Protein AF-A0A1J5PIM6-F1 (afdb_monomer)

Mean predicted aligned error: 7.52 Å

Nearest PDB structures (foldseek):
  4b21-assembly1_A  TM=8.898E-01  e=4.557E-02  Schizosaccharomyces pombe
  2jhj-assembly1_A  TM=8.601E-01  e=1.030E-01  Archaeoglobus fulgidus
  6rlw-assembly4_DDD  TM=7.200E-01  e=9.998E-01  Homo sapiens

Structure (mmCIF, N/CA/C/O backbone):
data_AF-A0A1J5PIM6-F1
#
_entry.id   AF-A0A1J5PIM6-F1
#
loop_
_atom_site.group_PDB
_atom_site.id
_atom_site.type_symbol
_atom_site.label_atom_id
_atom_site.label_alt_id
_atom_site.label_comp_id
_atom_site.label_asym_id
_atom_site.label_entity_id
_atom_site.label_seq_id
_atom_site.pdbx_PDB_ins_code
_atom_site.Cartn_x
_atom_site.Cartn_y
_atom_site.Cartn_z
_atom_site.occupancy
_atom_site.B_iso_or_equiv
_atom_site.auth_seq_id
_atom_site.auth_comp_id
_atom_site.auth_asym_id
_atom_site.auth_atom_id
_atom_site.pdbx_PDB_model_num
ATOM 1 N N . MET A 1 1 ? -12.867 2.480 11.739 1.00 79.06 1 MET A N 1
ATOM 2 C CA . MET A 1 1 ? -11.921 1.384 12.045 1.00 79.06 1 MET A CA 1
ATOM 3 C C . MET A 1 1 ? -10.465 1.811 11.875 1.00 79.06 1 MET A C 1
ATOM 5 O O . MET A 1 1 ? -9.773 1.913 12.876 1.00 79.06 1 MET A O 1
ATOM 9 N N . ARG A 1 2 ? -10.001 2.169 10.666 1.00 83.25 2 ARG A N 1
ATOM 10 C CA . ARG A 1 2 ? -8.632 2.685 10.441 1.00 83.25 2 ARG A CA 1
ATOM 11 C C . ARG A 1 2 ? -8.235 3.83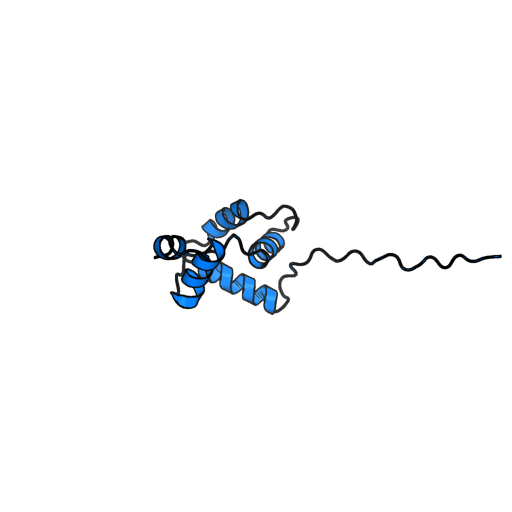2 11.382 1.00 83.25 2 ARG A C 1
ATOM 13 O O . ARG A 1 2 ? -7.180 3.784 11.999 1.00 83.25 2 ARG A O 1
ATOM 20 N N . SER A 1 3 ? -9.097 4.838 11.535 1.00 85.62 3 SER A N 1
ATOM 21 C CA . SER A 1 3 ? -8.850 5.983 12.427 1.00 85.62 3 SER A CA 1
ATOM 22 C C . SER A 1 3 ? -8.678 5.570 13.892 1.00 85.62 3 SER A C 1
ATOM 24 O O . SER A 1 3 ? -7.915 6.194 14.617 1.00 85.62 3 SER A O 1
ATOM 26 N N . SER A 1 4 ? -9.348 4.494 14.314 1.00 88.75 4 SER A N 1
ATOM 27 C CA . SER A 1 4 ? -9.234 3.939 15.665 1.00 88.75 4 SER A CA 1
ATOM 28 C C . SER A 1 4 ? -7.880 3.259 15.879 1.00 88.75 4 SER A C 1
ATOM 30 O O . SER A 1 4 ? -7.301 3.399 16.947 1.00 88.75 4 SER A O 1
ATOM 32 N N . LEU A 1 5 ? -7.344 2.581 14.855 1.00 90.19 5 LEU A N 1
ATOM 33 C CA . LEU A 1 5 ? -5.994 2.006 14.900 1.00 90.19 5 LEU A CA 1
ATOM 34 C C . LEU A 1 5 ? -4.922 3.096 14.991 1.00 90.19 5 LEU A C 1
ATOM 36 O O . LEU A 1 5 ? -3.989 2.965 15.769 1.00 90.19 5 LEU A O 1
ATOM 40 N N . LEU A 1 6 ? -5.081 4.193 14.246 1.00 92.50 6 LEU A N 1
ATOM 41 C CA . LEU A 1 6 ? -4.138 5.320 14.268 1.00 92.50 6 LEU A CA 1
ATOM 42 C C . LEU A 1 6 ? -4.108 6.082 15.596 1.00 92.50 6 LEU A C 1
ATOM 44 O O . LEU A 1 6 ? -3.151 6.804 15.856 1.00 92.50 6 LEU A O 1
ATOM 48 N N . ALA A 1 7 ? -5.138 5.938 16.430 1.00 93.31 7 ALA A N 1
ATOM 49 C CA . ALA A 1 7 ? -5.153 6.518 17.767 1.00 93.31 7 ALA A CA 1
ATOM 50 C C . ALA A 1 7 ? -4.271 5.739 18.764 1.00 93.31 7 ALA A C 1
ATOM 52 O O . ALA A 1 7 ? -4.018 6.230 19.863 1.00 93.31 7 ALA A O 1
ATOM 53 N N . LEU A 1 8 ? -3.808 4.535 18.407 1.00 92.75 8 LEU A N 1
ATOM 54 C CA . LEU A 1 8 ? -2.984 3.700 19.276 1.00 92.75 8 LEU A CA 1
ATOM 55 C C . LEU A 1 8 ? -1.494 4.071 19.146 1.00 92.75 8 LEU A C 1
ATOM 57 O O . LEU A 1 8 ? -0.956 4.069 18.033 1.00 92.75 8 LEU A O 1
ATOM 61 N N . PRO A 1 9 ? -0.786 4.337 20.264 1.00 92.94 9 PRO A N 1
ATOM 62 C CA . PRO A 1 9 ? 0.650 4.589 20.241 1.00 92.94 9 PRO A CA 1
ATOM 63 C C . PRO A 1 9 ? 1.416 3.443 19.570 1.00 92.94 9 PRO A C 1
ATOM 65 O O . PRO A 1 9 ? 1.204 2.273 19.877 1.00 92.94 9 PRO A O 1
ATOM 68 N N . GLY A 1 10 ? 2.315 3.786 18.647 1.00 93.25 10 GLY A N 1
ATOM 69 C CA . GLY A 1 10 ? 3.116 2.811 17.899 1.00 93.25 10 GLY A CA 1
ATOM 70 C C . GLY A 1 10 ? 2.456 2.257 16.630 1.00 93.25 10 GLY A C 1
ATOM 71 O O . GLY A 1 10 ? 3.137 1.584 15.857 1.00 93.25 10 GLY A O 1
ATOM 72 N N . ILE A 1 11 ? 1.184 2.570 16.349 1.00 94.75 11 ILE A N 1
ATOM 73 C CA . ILE A 1 11 ? 0.535 2.194 15.084 1.00 94.75 11 ILE A CA 1
ATOM 74 C C . ILE A 1 11 ? 0.599 3.357 1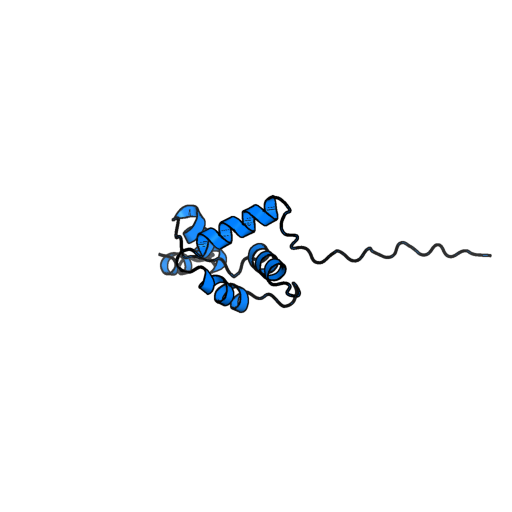4.090 1.00 94.75 11 ILE A C 1
ATOM 76 O O . ILE A 1 11 ? -0.143 4.333 14.176 1.00 94.75 11 ILE A O 1
ATOM 80 N N . GLY A 1 12 ? 1.490 3.232 13.106 1.00 94.31 12 GLY A N 1
ATOM 81 C CA . GLY A 1 12 ? 1.608 4.189 12.007 1.00 94.31 12 GLY A CA 1
ATOM 82 C C . GLY A 1 12 ? 0.609 3.951 10.860 1.00 94.31 12 GLY A C 1
ATOM 83 O O . GLY A 1 12 ? -0.036 2.900 10.804 1.00 94.31 12 GLY A O 1
ATOM 84 N N . PRO A 1 13 ? 0.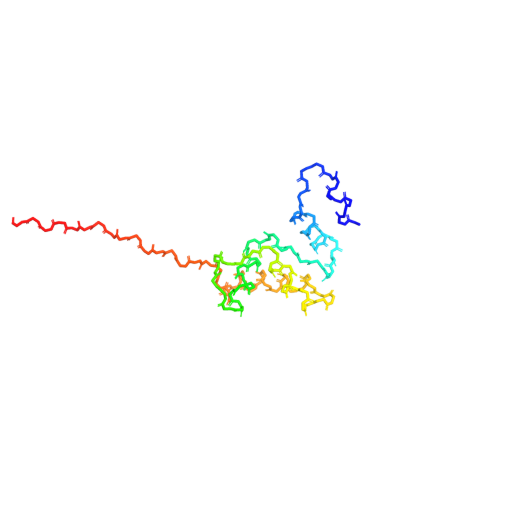533 4.885 9.886 1.00 93.75 13 PRO A N 1
ATOM 85 C CA . PRO A 1 13 ? -0.334 4.784 8.706 1.00 93.75 13 PRO A CA 1
ATOM 86 C C . PRO A 1 13 ? -0.223 3.458 7.956 1.00 93.75 13 PRO A C 1
ATOM 88 O O . PRO A 1 13 ? -1.238 2.813 7.712 1.00 93.75 13 PRO A O 1
ATOM 91 N N . TRP A 1 14 ? 1.004 3.019 7.661 1.00 95.31 14 TRP A N 1
ATOM 92 C CA . TRP A 1 14 ? 1.237 1.761 6.949 1.00 95.31 14 TRP A CA 1
ATOM 93 C C . TRP A 1 14 ? 0.712 0.553 7.734 1.00 95.31 14 TRP A C 1
ATOM 95 O O . TRP A 1 14 ? 0.032 -0.292 7.162 1.00 95.31 14 TRP A O 1
ATOM 105 N N . THR A 1 15 ? 0.955 0.496 9.047 1.00 96.00 15 THR A N 1
ATOM 106 C CA . THR A 1 15 ? 0.485 -0.606 9.899 1.00 96.00 15 THR A CA 1
ATOM 107 C C . THR A 1 15 ? -1.039 -0.639 9.974 1.00 96.00 15 THR A C 1
ATOM 109 O O . THR A 1 15 ? -1.633 -1.711 9.883 1.00 96.00 15 THR A O 1
ATOM 112 N N . ALA A 1 16 ? -1.686 0.522 10.095 1.00 96.19 16 ALA A N 1
ATOM 113 C CA . ALA A 1 16 ? -3.143 0.609 10.095 1.00 96.19 16 ALA A CA 1
ATOM 114 C C . ALA A 1 16 ? -3.745 0.124 8.763 1.00 96.19 16 ALA A C 1
ATOM 116 O O . ALA A 1 16 ? -4.711 -0.638 8.778 1.00 96.19 16 ALA A O 1
ATOM 117 N N . ASP A 1 17 ? -3.154 0.519 7.629 1.00 95.75 17 ASP A N 1
ATOM 118 C CA . ASP A 1 17 ? -3.578 0.071 6.296 1.00 95.75 17 ASP A CA 1
ATOM 119 C C . ASP A 1 17 ? -3.354 -1.435 6.107 1.00 95.75 17 ASP A C 1
ATOM 121 O O . ASP A 1 17 ? -4.224 -2.143 5.602 1.00 95.75 17 ASP A O 1
ATOM 125 N N . TYR A 1 18 ? -2.216 -1.948 6.573 1.00 95.62 18 TYR A N 1
ATOM 126 C CA . TYR A 1 18 ? -1.903 -3.372 6.525 1.00 95.62 18 TYR A CA 1
ATOM 127 C C . TYR A 1 18 ? -2.891 -4.210 7.348 1.00 95.62 18 TYR A C 1
ATOM 129 O O . TYR A 1 18 ? -3.385 -5.226 6.859 1.00 95.62 18 TYR A O 1
ATOM 137 N N . ILE A 1 19 ? -3.225 -3.780 8.571 1.00 96.12 19 ILE A N 1
ATOM 138 C CA . ILE A 1 19 ? -4.220 -4.458 9.419 1.00 96.12 19 ILE A CA 1
ATOM 139 C C . ILE A 1 19 ? -5.601 -4.419 8.761 1.00 96.12 19 ILE A C 1
ATOM 141 O O . ILE A 1 19 ? -6.267 -5.453 8.694 1.00 96.12 19 ILE A O 1
ATOM 145 N N . ALA A 1 20 ? -6.028 -3.259 8.253 1.00 94.81 20 ALA A N 1
ATOM 146 C CA . ALA A 1 20 ? -7.316 -3.132 7.578 1.00 94.81 20 ALA A CA 1
ATOM 147 C C . ALA A 1 20 ? -7.427 -4.096 6.387 1.00 94.81 20 ALA A C 1
ATOM 149 O O . ALA A 1 20 ? -8.424 -4.800 6.256 1.00 94.81 20 ALA A O 1
ATOM 150 N N . LEU A 1 21 ? -6.365 -4.211 5.590 1.00 95.25 21 LEU A N 1
ATOM 151 C CA . LEU A 1 21 ? -6.329 -5.114 4.447 1.00 95.25 21 LEU A CA 1
ATOM 152 C C . LEU A 1 21 ? -6.270 -6.597 4.853 1.00 95.25 21 LEU A C 1
ATOM 154 O O . LEU A 1 21 ? -7.068 -7.402 4.384 1.00 95.25 21 LEU A O 1
ATOM 158 N N . ARG A 1 22 ? -5.310 -6.988 5.702 1.00 94.12 22 ARG A N 1
ATOM 159 C CA . ARG A 1 22 ? -4.982 -8.407 5.944 1.00 94.12 22 ARG A CA 1
ATOM 160 C C . ARG A 1 22 ? -5.769 -9.051 7.072 1.00 94.12 22 ARG A C 1
ATOM 162 O O . ARG A 1 22 ? -6.052 -10.240 6.987 1.00 94.12 22 ARG A O 1
ATOM 169 N N . ALA A 1 23 ? -6.073 -8.302 8.128 1.00 94.12 23 ALA A N 1
ATOM 170 C CA . ALA A 1 23 ? -6.790 -8.835 9.284 1.00 94.12 23 ALA A CA 1
ATOM 171 C C . ALA A 1 23 ? -8.298 -8.594 9.179 1.00 94.12 23 ALA A C 1
ATOM 173 O O . ALA A 1 23 ? -9.079 -9.434 9.612 1.00 94.12 23 ALA A O 1
ATOM 174 N N . LEU A 1 24 ? -8.702 -7.453 8.612 1.00 93.06 24 LEU A N 1
ATOM 175 C CA . LEU A 1 24 ? -10.112 -7.057 8.535 1.00 93.06 24 LEU A CA 1
ATOM 176 C C . LEU A 1 24 ? -10.732 -7.267 7.149 1.00 93.06 24 LEU A C 1
ATOM 178 O O . LEU A 1 24 ? -11.947 -7.159 7.019 1.00 93.06 24 LEU A O 1
ATOM 182 N N . GLY A 1 25 ? -9.922 -7.587 6.135 1.00 93.44 25 GLY A N 1
ATOM 183 C CA . GLY A 1 25 ? -10.402 -7.882 4.787 1.00 93.44 25 GLY A CA 1
ATOM 184 C C . GLY A 1 25 ? -10.995 -6.678 4.057 1.00 93.44 25 GLY A C 1
ATOM 185 O O . GLY A 1 25 ? -11.864 -6.869 3.213 1.00 93.44 25 GLY A O 1
ATOM 186 N N . ASP A 1 26 ? -10.568 -5.452 4.382 1.00 95.44 26 ASP A N 1
ATOM 187 C CA . ASP A 1 26 ? -11.057 -4.243 3.714 1.00 95.44 26 ASP A CA 1
ATOM 188 C C . ASP A 1 26 ? -10.636 -4.248 2.227 1.00 95.44 26 ASP A C 1
ATOM 190 O O . ASP A 1 26 ? -9.436 -4.163 1.925 1.00 95.44 26 ASP A O 1
ATOM 194 N N . PRO A 1 27 ? -11.594 -4.354 1.283 1.00 96.38 27 PRO A N 1
ATOM 195 C CA . PRO A 1 27 ? -11.285 -4.489 -0.134 1.00 96.38 27 PRO A CA 1
ATOM 196 C C . PRO A 1 27 ? -10.781 -3.189 -0.762 1.00 96.38 27 PRO A C 1
ATOM 198 O O . PRO A 1 27 ? -10.175 -3.239 -1.834 1.00 96.38 27 PRO A O 1
ATOM 201 N N . ASP A 1 28 ? -10.993 -2.037 -0.118 1.00 97.44 28 ASP A N 1
ATOM 202 C CA . ASP A 1 28 ? -10.704 -0.722 -0.687 1.00 97.44 28 ASP A CA 1
ATOM 203 C C . ASP A 1 28 ? -9.537 -0.001 0.012 1.00 97.44 28 ASP A C 1
ATOM 205 O O . ASP A 1 28 ? -9.416 1.224 -0.048 1.00 97.44 28 ASP A O 1
ATOM 209 N N . VAL A 1 29 ? -8.633 -0.738 0.662 1.00 96.56 29 VAL A N 1
ATOM 210 C CA . VAL A 1 29 ? -7.430 -0.175 1.300 1.00 96.56 29 VAL A CA 1
ATOM 211 C C . VAL A 1 29 ? -6.181 -0.460 0.475 1.00 96.56 29 VAL A C 1
ATOM 213 O O . VAL A 1 29 ? -5.912 -1.591 0.089 1.00 96.56 29 VAL A O 1
ATOM 216 N N . PHE A 1 30 ? -5.369 0.575 0.248 1.00 97.25 30 PHE A N 1
ATOM 217 C CA . PHE A 1 30 ? -4.062 0.450 -0.395 1.00 97.25 30 PHE A CA 1
ATOM 218 C C . PHE A 1 30 ? -2.962 1.004 0.519 1.00 97.25 30 PHE A C 1
ATOM 220 O O . PHE A 1 30 ? -2.940 2.218 0.744 1.00 97.25 30 PHE A O 1
ATOM 227 N N . PRO A 1 31 ? -2.027 0.169 1.014 1.00 96.88 31 PRO A N 1
ATOM 228 C CA . PRO A 1 31 ? -0.906 0.613 1.844 1.00 96.88 31 PRO A CA 1
ATOM 229 C C . PRO A 1 31 ? 0.132 1.415 1.036 1.00 96.88 31 PRO A C 1
ATOM 231 O O . PRO A 1 31 ? 1.235 0.952 0.768 1.00 96.88 31 PRO A O 1
ATOM 234 N N . ALA A 1 32 ? -0.190 2.646 0.635 1.00 96.12 32 ALA A N 1
ATOM 235 C CA . ALA A 1 32 ? 0.643 3.442 -0.275 1.00 96.12 32 ALA A CA 1
ATOM 236 C C . ALA A 1 32 ? 2.045 3.779 0.271 1.00 96.12 32 ALA A C 1
ATOM 238 O O . ALA A 1 32 ? 2.945 4.114 -0.498 1.00 96.12 32 ALA A O 1
ATOM 239 N N . GLY A 1 33 ? 2.245 3.687 1.589 1.00 94.81 33 GLY A N 1
ATOM 240 C CA . GLY A 1 33 ? 3.560 3.815 2.223 1.00 94.81 33 GLY A CA 1
ATOM 241 C C . GLY A 1 33 ? 4.493 2.624 1.966 1.00 94.81 33 GLY A C 1
ATOM 242 O O . GLY A 1 33 ? 5.697 2.743 2.189 1.00 94.81 33 GLY A O 1
ATOM 243 N N . ASP A 1 34 ? 3.967 1.499 1.478 1.00 96.25 34 ASP A N 1
ATOM 244 C CA . ASP A 1 34 ? 4.725 0.278 1.227 1.00 96.25 34 ASP A CA 1
ATOM 245 C C . ASP A 1 34 ? 5.698 0.461 0.054 1.00 96.25 34 ASP A C 1
ATOM 247 O O . ASP A 1 34 ? 5.309 0.763 -1.079 1.00 96.25 34 ASP A O 1
ATOM 251 N N . LEU A 1 35 ? 6.991 0.287 0.330 1.00 95.00 35 LEU A N 1
ATOM 252 C CA . LEU A 1 35 ? 8.043 0.495 -0.662 1.00 95.00 35 LEU A CA 1
ATOM 253 C C . LEU A 1 35 ? 7.967 -0.516 -1.812 1.00 95.00 35 LEU A C 1
ATOM 255 O O . LEU A 1 35 ? 8.273 -0.156 -2.951 1.00 95.00 35 LEU A O 1
ATOM 259 N N . VAL A 1 36 ? 7.573 -1.761 -1.530 1.00 95.38 36 VAL A N 1
ATOM 260 C CA . VAL A 1 36 ? 7.455 -2.809 -2.548 1.00 95.38 36 VAL A CA 1
ATOM 261 C C . VAL A 1 36 ? 6.284 -2.494 -3.466 1.00 95.38 36 VAL A C 1
ATOM 263 O O . VAL A 1 36 ? 6.476 -2.478 -4.679 1.00 95.38 36 VAL A O 1
ATOM 266 N N . LEU A 1 37 ? 5.117 -2.144 -2.914 1.00 96.88 37 LEU A N 1
ATOM 267 C CA . LEU A 1 37 ? 3.950 -1.765 -3.719 1.00 96.88 37 LEU A CA 1
ATOM 268 C C . LEU A 1 37 ? 4.230 -0.543 -4.591 1.00 96.88 37 LEU A C 1
ATOM 270 O O . LEU A 1 37 ? 3.937 -0.565 -5.783 1.00 96.88 37 LEU A O 1
ATOM 274 N N . ARG A 1 38 ? 4.840 0.508 -4.029 1.00 96.44 38 ARG 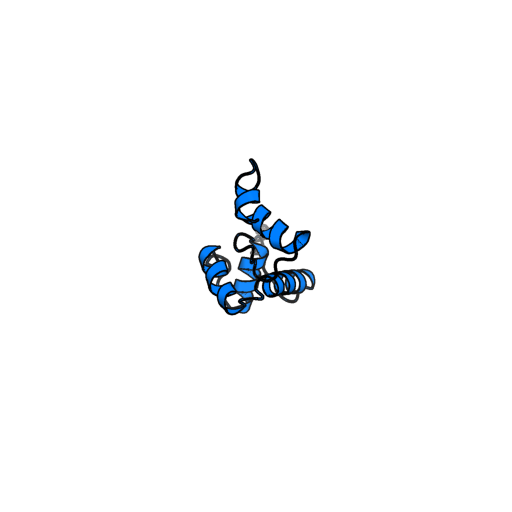A N 1
ATOM 275 C CA . ARG A 1 38 ? 5.215 1.716 -4.785 1.00 96.44 38 ARG A CA 1
ATOM 276 C C . ARG A 1 38 ? 6.121 1.397 -5.966 1.00 96.44 38 ARG A C 1
ATOM 278 O O . ARG A 1 38 ? 5.907 1.909 -7.061 1.00 96.44 38 ARG A O 1
ATOM 285 N N . ARG A 1 39 ? 7.139 0.564 -5.746 1.00 95.50 39 ARG A N 1
ATOM 286 C CA . ARG A 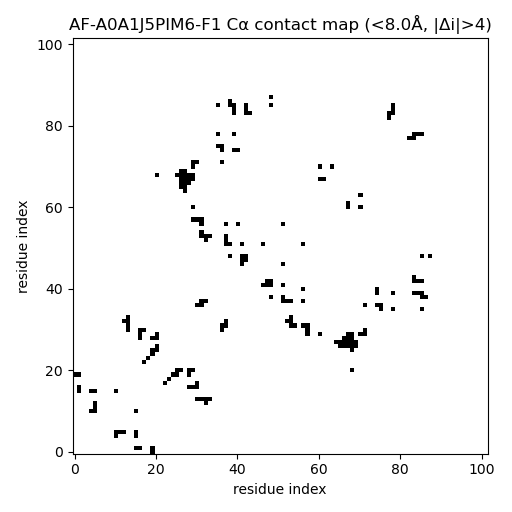1 39 ? 8.093 0.176 -6.791 1.00 95.50 39 ARG A CA 1
ATOM 287 C C . ARG A 1 39 ? 7.469 -0.751 -7.820 1.00 95.50 39 ARG A C 1
ATOM 289 O O . ARG A 1 39 ? 7.723 -0.560 -9.000 1.00 95.50 39 ARG A O 1
ATOM 296 N N . ALA A 1 40 ? 6.644 -1.703 -7.396 1.00 96.75 40 ALA A N 1
ATOM 297 C CA . ALA A 1 40 ? 5.942 -2.599 -8.305 1.00 96.75 40 ALA A CA 1
ATOM 298 C C . ALA A 1 40 ? 4.975 -1.820 -9.203 1.00 96.75 40 ALA A C 1
ATOM 300 O O . ALA A 1 40 ? 5.001 -1.969 -10.420 1.00 96.75 40 ALA A O 1
ATOM 301 N N . LEU A 1 41 ? 4.198 -0.909 -8.613 1.00 96.06 41 LEU A N 1
ATOM 302 C CA . LEU A 1 41 ? 3.313 -0.012 -9.349 1.00 96.06 41 LEU A CA 1
ATOM 303 C C . LEU A 1 41 ? 4.096 0.909 -10.294 1.00 96.06 41 LEU A C 1
ATOM 305 O O . LEU A 1 41 ? 3.687 1.130 -11.428 1.00 96.06 41 LEU A O 1
ATOM 309 N N . GLY A 1 42 ? 5.247 1.412 -9.843 1.00 96.12 42 GLY A N 1
ATOM 310 C CA . GLY A 1 42 ? 6.180 2.174 -10.668 1.00 96.12 42 GLY A CA 1
ATOM 311 C C . GLY A 1 42 ? 6.688 1.401 -11.877 1.00 96.12 42 GLY A C 1
ATOM 312 O O . GLY A 1 42 ? 6.684 1.938 -12.978 1.00 96.12 42 GLY A O 1
ATOM 313 N N . ALA A 1 43 ? 7.091 0.147 -11.676 1.00 95.12 43 ALA A N 1
ATOM 314 C CA . ALA A 1 43 ? 7.576 -0.726 -12.735 1.00 95.12 43 ALA A CA 1
ATOM 315 C C . ALA A 1 43 ? 6.489 -1.012 -13.782 1.00 95.12 43 ALA A C 1
ATOM 317 O O . ALA A 1 43 ? 6.775 -0.942 -14.974 1.00 95.12 43 ALA A O 1
ATOM 318 N N . LEU A 1 44 ? 5.242 -1.250 -13.352 1.00 93.50 44 LEU A N 1
ATOM 319 C CA . LEU A 1 44 ? 4.103 -1.428 -14.264 1.00 93.50 44 LEU A CA 1
ATOM 320 C C . LEU A 1 44 ? 3.842 -0.193 -15.133 1.00 93.50 44 LEU A C 1
ATOM 322 O O . LEU A 1 44 ? 3.531 -0.323 -16.312 1.00 93.50 44 LEU A O 1
ATOM 326 N N . ASP A 1 45 ? 3.991 0.999 -14.558 1.00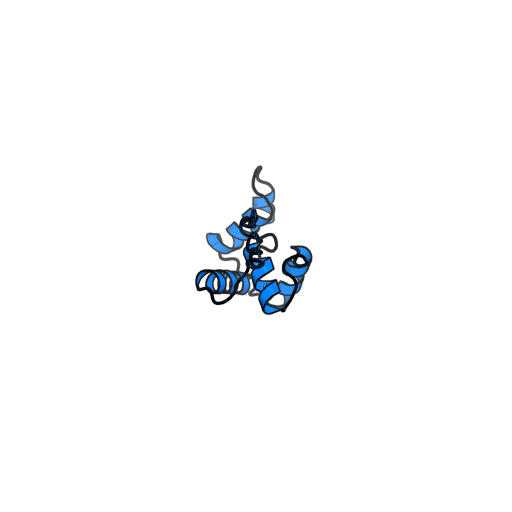 93.94 45 ASP A N 1
ATOM 327 C CA . ASP A 1 45 ? 3.789 2.269 -15.258 1.00 93.94 45 ASP A CA 1
ATOM 328 C C . ASP A 1 45 ? 5.083 2.786 -15.941 1.00 93.94 45 ASP A C 1
ATOM 330 O O . ASP A 1 45 ? 5.114 3.920 -16.422 1.00 93.94 45 ASP A O 1
ATOM 334 N N . GLY A 1 46 ? 6.170 1.999 -15.962 1.00 93.94 46 GLY A N 1
ATOM 335 C CA . GLY A 1 46 ? 7.445 2.364 -16.598 1.00 93.94 46 GLY A CA 1
ATOM 336 C C . GLY A 1 46 ? 8.170 3.564 -15.966 1.00 93.94 46 GLY A C 1
ATOM 337 O O . GLY A 1 46 ? 8.897 4.282 -16.651 1.00 93.94 46 GLY A O 1
ATOM 338 N N . ARG A 1 47 ? 7.962 3.827 -14.671 1.00 93.94 47 ARG A N 1
ATOM 339 C CA . ARG A 1 47 ? 8.532 4.980 -13.950 1.00 93.94 47 ARG A CA 1
ATOM 340 C C . ARG A 1 47 ? 9.890 4.679 -13.325 1.00 93.94 47 ARG A C 1
ATOM 342 O O . ARG A 1 47 ? 10.145 3.565 -12.874 1.00 93.94 47 ARG A O 1
ATOM 349 N N . ASP A 1 48 ? 10.725 5.714 -13.187 1.00 90.25 48 ASP A N 1
ATOM 350 C CA . ASP A 1 48 ? 11.960 5.621 -12.399 1.00 90.25 48 ASP A CA 1
ATOM 351 C C . ASP A 1 48 ? 11.614 5.287 -10.930 1.00 90.25 48 ASP A C 1
ATOM 353 O O . ASP A 1 48 ? 10.895 6.066 -10.286 1.00 90.25 48 ASP A O 1
ATOM 357 N N . PRO A 1 49 ? 12.153 4.190 -10.356 1.00 88.12 49 PRO A N 1
ATOM 358 C CA . PRO A 1 49 ? 11.954 3.810 -8.956 1.00 88.12 49 PRO A CA 1
ATOM 359 C C . PRO A 1 49 ? 12.311 4.890 -7.921 1.00 88.12 49 PRO A C 1
ATOM 361 O O . PRO A 1 49 ? 11.893 4.791 -6.767 1.00 88.12 49 PRO A O 1
ATOM 364 N N . ARG A 1 50 ? 13.097 5.907 -8.293 1.00 87.94 50 ARG A N 1
ATOM 365 C CA . ARG A 1 50 ? 13.436 7.057 -7.434 1.00 87.94 50 ARG A CA 1
ATOM 366 C C . ARG A 1 50 ? 12.337 8.114 -7.369 1.00 87.94 50 ARG A C 1
ATOM 368 O O . ARG A 1 50 ? 12.350 8.935 -6.462 1.00 87.94 50 ARG A O 1
ATOM 375 N N . THR A 1 51 ? 11.400 8.088 -8.312 1.00 90.06 51 THR A N 1
ATOM 376 C CA . THR A 1 51 ? 10.328 9.088 -8.443 1.00 90.06 51 THR A CA 1
ATOM 377 C C . THR A 1 51 ? 8.988 8.610 -7.883 1.00 90.06 51 THR A C 1
ATOM 379 O O . THR A 1 51 ? 8.039 9.385 -7.813 1.00 90.06 51 THR A O 1
ATOM 382 N N . VAL A 1 52 ? 8.894 7.341 -7.464 1.00 93.56 52 VAL A N 1
ATOM 383 C CA . VAL A 1 52 ? 7.657 6.761 -6.925 1.00 93.56 52 VAL A CA 1
ATOM 384 C C . VAL A 1 52 ? 7.524 6.987 -5.420 1.00 93.56 52 VAL A C 1
ATOM 386 O O . VAL A 1 52 ? 8.094 6.274 -4.581 1.00 93.56 52 VAL A O 1
ATOM 389 N N . ASP A 1 53 ? 6.729 7.993 -5.071 1.00 96.12 53 ASP A N 1
ATOM 390 C CA . ASP A 1 53 ? 6.360 8.315 -3.695 1.00 96.12 53 ASP A CA 1
ATOM 391 C C . ASP A 1 53 ? 4.976 7.760 -3.299 1.00 96.12 53 ASP A C 1
ATOM 393 O O . ASP A 1 53 ? 4.226 7.205 -4.109 1.00 96.12 53 ASP A O 1
ATOM 397 N N . GLN A 1 54 ? 4.655 7.884 -2.009 1.00 96.31 54 GLN A N 1
ATOM 398 C CA . GLN A 1 54 ? 3.393 7.411 -1.434 1.00 96.31 54 GLN A CA 1
ATOM 399 C C . GLN A 1 54 ? 2.163 8.179 -1.941 1.00 96.31 54 GLN A C 1
ATOM 401 O O . GLN A 1 54 ? 1.082 7.604 -2.041 1.00 96.31 54 GLN A O 1
ATOM 406 N N . VAL A 1 55 ? 2.304 9.469 -2.265 1.00 96.94 55 VAL A N 1
ATOM 407 C CA . VAL A 1 55 ? 1.186 10.322 -2.694 1.00 96.94 55 VAL A CA 1
ATOM 408 C C . VAL A 1 55 ? 0.777 9.936 -4.108 1.00 96.94 55 VAL A C 1
ATOM 410 O O . VAL A 1 55 ? -0.405 9.739 -4.392 1.00 96.94 55 VAL A O 1
ATOM 413 N N . TRP A 1 56 ? 1.760 9.771 -4.987 1.00 97.31 56 TRP A N 1
ATOM 414 C CA . TRP A 1 56 ? 1.561 9.252 -6.325 1.00 97.31 56 TRP A CA 1
ATOM 415 C C . TRP A 1 56 ? 0.945 7.851 -6.291 1.00 97.31 56 TRP A C 1
ATOM 417 O O . TRP A 1 56 ? -0.062 7.631 -6.960 1.00 97.31 56 TRP A O 1
ATOM 427 N N . ALA A 1 57 ? 1.483 6.930 -5.484 1.00 97.38 57 ALA A N 1
ATOM 428 C CA . ALA A 1 57 ? 0.961 5.566 -5.415 1.00 97.38 57 ALA A CA 1
ATOM 429 C C . ALA A 1 57 ? -0.490 5.526 -4.905 1.00 97.38 57 ALA A C 1
ATOM 431 O O . ALA A 1 57 ? -1.323 4.834 -5.488 1.00 97.38 57 ALA A O 1
ATOM 432 N N . ALA A 1 58 ? -0.823 6.329 -3.887 1.00 97.25 58 ALA A N 1
ATOM 433 C CA . ALA A 1 58 ? -2.192 6.464 -3.391 1.00 97.25 58 ALA A CA 1
ATOM 434 C C . ALA A 1 58 ? -3.151 6.978 -4.478 1.00 97.25 58 ALA A C 1
ATOM 436 O O . ALA A 1 58 ? -4.239 6.428 -4.645 1.00 97.25 58 ALA A O 1
ATOM 437 N N . ARG A 1 59 ? -2.738 7.997 -5.248 1.00 98.00 59 ARG A N 1
ATOM 438 C CA . ARG A 1 59 ? -3.518 8.530 -6.378 1.00 98.00 59 ARG A CA 1
ATOM 439 C C . ARG A 1 59 ? -3.656 7.518 -7.507 1.00 98.00 59 ARG A C 1
ATOM 441 O O . ARG A 1 59 ? -4.726 7.388 -8.075 1.00 98.00 59 ARG A O 1
ATOM 448 N N . ARG A 1 60 ? -2.593 6.796 -7.847 1.00 97.12 60 ARG A N 1
ATOM 449 C CA . ARG A 1 60 ? -2.614 5.805 -8.928 1.00 97.12 60 ARG A CA 1
ATOM 450 C C . ARG A 1 60 ? -3.502 4.607 -8.590 1.00 97.12 60 ARG A C 1
ATOM 452 O O . ARG A 1 60 ? -4.157 4.068 -9.484 1.00 97.12 60 ARG A O 1
ATOM 459 N N . ALA A 1 61 ? -3.550 4.223 -7.316 1.00 97.50 61 ALA A N 1
ATOM 460 C CA . ALA A 1 61 ? -4.416 3.160 -6.833 1.00 97.50 61 ALA A CA 1
ATOM 461 C C . ALA A 1 61 ? -5.908 3.531 -6.883 1.00 97.50 61 ALA A C 1
ATOM 463 O O . ALA A 1 61 ? -6.732 2.625 -6.887 1.00 97.50 61 ALA A O 1
ATOM 464 N N . THR A 1 62 ? -6.307 4.811 -6.969 1.00 97.88 62 THR A N 1
ATOM 465 C CA . THR A 1 62 ? -7.744 5.165 -7.036 1.00 97.88 62 THR A CA 1
ATOM 466 C C . THR A 1 62 ? -8.444 4.595 -8.267 1.00 97.88 62 THR A C 1
ATOM 468 O O . THR A 1 62 ? -9.638 4.326 -8.204 1.00 97.88 62 THR A O 1
ATOM 471 N N . ALA A 1 63 ? -7.701 4.317 -9.344 1.00 97.50 63 ALA A N 1
ATOM 472 C CA . ALA A 1 63 ? -8.212 3.640 -10.536 1.00 97.50 63 ALA A CA 1
ATOM 473 C C . ALA A 1 63 ? -8.750 2.223 -10.259 1.00 97.50 63 ALA A C 1
ATOM 475 O O . ALA A 1 63 ? -9.448 1.662 -11.096 1.00 97.50 63 ALA A O 1
ATOM 476 N N . TRP A 1 64 ? -8.413 1.638 -9.106 1.00 97.50 64 TRP A N 1
ATOM 477 C CA . TRP A 1 64 ? -8.876 0.318 -8.687 1.00 97.50 64 TRP A CA 1
ATOM 478 C C . TRP A 1 64 ? -9.989 0.365 -7.651 1.00 97.50 64 TRP A C 1
ATOM 480 O O . TRP A 1 64 ? -10.357 -0.688 -7.149 1.00 97.50 64 TRP A O 1
ATOM 490 N N . GLN A 1 65 ? -10.521 1.536 -7.295 1.00 97.12 65 GLN A N 1
ATOM 491 C CA . GLN A 1 65 ? -11.680 1.599 -6.403 1.00 97.12 65 GLN A CA 1
ATOM 492 C C . GLN A 1 65 ? -12.879 0.847 -7.012 1.00 97.12 65 GLN A C 1
ATOM 494 O O . GLN A 1 65 ? -13.098 0.945 -8.222 1.00 97.12 65 GLN A O 1
ATOM 499 N N . PRO A 1 66 ? -13.668 0.111 -6.203 1.00 97.12 66 PRO A N 1
ATOM 500 C CA . PRO A 1 66 ? -13.577 -0.054 -4.742 1.00 97.12 66 PRO A CA 1
ATOM 501 C C . PRO A 1 66 ? -12.723 -1.266 -4.286 1.00 97.12 66 PRO A C 1
ATOM 503 O O . PRO A 1 66 ? -12.926 -1.805 -3.204 1.00 97.12 66 PRO A O 1
ATOM 506 N N . TRP A 1 67 ? -11.797 -1.740 -5.120 1.00 98.00 67 TRP A N 1
ATOM 507 C CA . TRP A 1 67 ? -11.043 -2.993 -4.968 1.00 98.00 67 TRP A CA 1
ATOM 508 C C . TRP A 1 67 ? -9.531 -2.784 -4.814 1.00 98.00 67 TRP A C 1
ATOM 510 O O . TRP A 1 67 ? -8.716 -3.630 -5.199 1.00 98.00 67 TRP A O 1
ATOM 520 N N . ARG A 1 68 ? -9.117 -1.643 -4.259 1.00 97.94 68 ARG A N 1
ATOM 521 C CA . ARG A 1 68 ? -7.697 -1.279 -4.148 1.00 97.94 68 ARG A CA 1
ATOM 522 C C . ARG A 1 68 ? -6.850 -2.301 -3.377 1.00 97.94 68 ARG A C 1
ATOM 524 O O . ARG A 1 68 ? -5.680 -2.492 -3.715 1.00 97.94 68 ARG A O 1
ATOM 531 N N . GLY A 1 69 ? -7.440 -2.980 -2.396 1.00 97.38 69 GLY A N 1
ATOM 532 C CA . GLY A 1 69 ? -6.803 -4.038 -1.612 1.00 97.38 69 GLY A CA 1
ATOM 533 C C . GLY A 1 69 ? -6.430 -5.261 -2.443 1.00 97.38 69 GLY A C 1
ATOM 534 O O . GLY A 1 69 ? -5.346 -5.821 -2.274 1.00 97.38 69 GLY A O 1
ATOM 535 N N . TYR A 1 70 ? -7.261 -5.618 -3.424 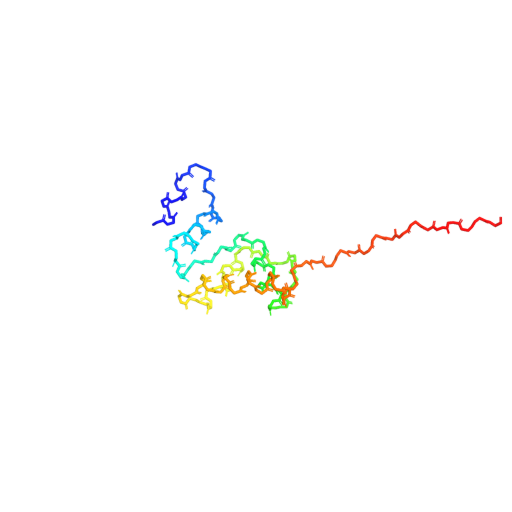1.00 97.38 70 TYR A N 1
ATOM 536 C CA . TYR A 1 70 ? -6.935 -6.681 -4.374 1.00 97.38 70 TYR A CA 1
ATOM 537 C C . TYR A 1 70 ? -5.762 -6.286 -5.268 1.00 97.38 70 TYR A C 1
ATOM 539 O O . TYR A 1 70 ? -4.858 -7.092 -5.476 1.00 97.38 70 TYR A O 1
ATOM 547 N N . GLY A 1 71 ? -5.711 -5.029 -5.722 1.00 97.06 71 GLY A N 1
ATOM 548 C CA . GLY A 1 71 ? -4.554 -4.500 -6.448 1.00 97.06 71 GLY A CA 1
ATOM 549 C C . GLY A 1 71 ? -3.250 -4.645 -5.654 1.00 97.06 71 GLY A C 1
ATOM 550 O O . GLY A 1 71 ? -2.257 -5.143 -6.184 1.00 97.06 71 GLY A O 1
ATOM 551 N N . ALA A 1 72 ? -3.258 -4.299 -4.361 1.00 97.69 72 ALA A N 1
ATOM 552 C CA . ALA A 1 72 ? -2.106 -4.509 -3.480 1.00 97.69 72 ALA A CA 1
ATOM 553 C C . ALA A 1 72 ? -1.709 -5.993 -3.373 1.00 97.69 72 ALA A C 1
ATOM 555 O O . ALA A 1 72 ? -0.534 -6.334 -3.515 1.00 97.69 72 ALA A O 1
ATOM 556 N N . GLN A 1 73 ? -2.682 -6.886 -3.179 1.00 97.31 73 GLN A N 1
ATOM 557 C CA . GLN A 1 73 ? -2.434 -8.323 -3.058 1.00 97.31 73 GLN A CA 1
ATOM 558 C C . GLN A 1 73 ? -1.854 -8.924 -4.350 1.00 97.31 73 GLN A C 1
ATOM 560 O O . GLN A 1 73 ? -0.922 -9.731 -4.283 1.00 97.31 73 GLN A O 1
ATOM 565 N N . HIS A 1 74 ? -2.344 -8.500 -5.518 1.00 97.06 74 HIS A N 1
ATOM 566 C CA . HIS A 1 74 ? -1.795 -8.903 -6.813 1.00 97.06 74 HIS A CA 1
ATOM 567 C C . HIS A 1 74 ? -0.362 -8.407 -7.009 1.00 97.06 74 HIS A C 1
ATOM 569 O O . HIS A 1 74 ? 0.492 -9.194 -7.409 1.00 97.06 74 HIS A O 1
ATOM 575 N N . LEU A 1 75 ? -0.070 -7.148 -6.670 1.00 97.31 75 LEU A N 1
ATOM 576 C CA . LEU A 1 75 ? 1.289 -6.607 -6.755 1.00 97.31 75 LEU A CA 1
ATOM 577 C C . LEU A 1 75 ? 2.269 -7.375 -5.866 1.00 97.31 75 LEU A C 1
ATOM 579 O O . LEU A 1 75 ? 3.335 -7.765 -6.335 1.00 97.31 75 LEU A O 1
ATOM 583 N N . TRP A 1 76 ? 1.919 -7.635 -4.604 1.00 97.06 76 TRP A N 1
ATOM 584 C CA . TRP A 1 76 ? 2.770 -8.443 -3.726 1.00 97.06 76 TRP A CA 1
ATOM 585 C C . TRP A 1 76 ? 2.993 -9.853 -4.272 1.00 97.06 76 TRP A C 1
ATOM 587 O O . TRP A 1 76 ? 4.114 -10.351 -4.214 1.00 97.06 76 TRP A O 1
ATOM 597 N N . SER A 1 77 ? 1.948 -10.475 -4.822 1.00 97.69 77 SER A N 1
ATOM 598 C CA . SER A 1 77 ? 2.037 -11.826 -5.387 1.00 97.69 77 SER A CA 1
ATOM 599 C C . SER A 1 77 ? 2.948 -11.859 -6.615 1.00 97.69 77 SER A C 1
ATOM 601 O O . SER A 1 77 ? 3.829 -12.708 -6.689 1.00 97.69 77 SER A O 1
ATOM 603 N N . ALA A 1 78 ? 2.809 -10.890 -7.523 1.00 97.25 78 ALA A N 1
ATOM 604 C CA . ALA A 1 78 ? 3.653 -10.759 -8.709 1.00 97.25 78 ALA A CA 1
ATOM 605 C C . ALA A 1 78 ? 5.124 -10.486 -8.351 1.00 97.25 78 ALA A C 1
ATOM 607 O O . ALA A 1 78 ? 6.034 -11.044 -8.960 1.00 97.25 78 ALA A O 1
ATOM 608 N N . VAL A 1 79 ? 5.388 -9.665 -7.327 1.00 96.69 79 VAL A N 1
ATOM 609 C CA . VAL A 1 79 ? 6.762 -9.446 -6.846 1.00 96.69 79 VAL A CA 1
ATOM 610 C C . VAL A 1 79 ? 7.336 -10.716 -6.217 1.00 96.69 79 VAL A C 1
ATOM 612 O O . VAL A 1 79 ? 8.492 -11.044 -6.473 1.00 96.69 79 VAL A O 1
ATOM 615 N N . ALA A 1 80 ? 6.550 -11.443 -5.419 1.00 95.69 80 ALA A N 1
ATOM 616 C CA . ALA A 1 80 ? 6.984 -12.699 -4.810 1.00 95.69 80 ALA A CA 1
ATOM 617 C C . ALA A 1 80 ? 7.260 -13.796 -5.854 1.00 95.69 80 ALA A C 1
ATOM 619 O O . ALA A 1 80 ? 8.188 -14.581 -5.676 1.00 95.69 80 ALA A O 1
ATOM 620 N N . ALA A 1 81 ? 6.490 -13.821 -6.945 1.00 96.38 81 ALA A N 1
ATOM 621 C CA . ALA A 1 81 ? 6.689 -14.722 -8.079 1.00 96.38 81 ALA A CA 1
ATOM 622 C C . ALA A 1 81 ? 7.879 -14.328 -8.977 1.00 96.38 81 ALA A C 1
ATOM 624 O O . ALA A 1 81 ? 8.355 -15.148 -9.757 1.00 96.38 81 ALA A O 1
ATOM 625 N N . GLY A 1 82 ? 8.387 -13.097 -8.853 1.00 94.31 82 GLY A N 1
ATOM 626 C CA . GLY A 1 82 ? 9.461 -12.569 -9.698 1.00 94.31 82 GLY A CA 1
ATOM 627 C C .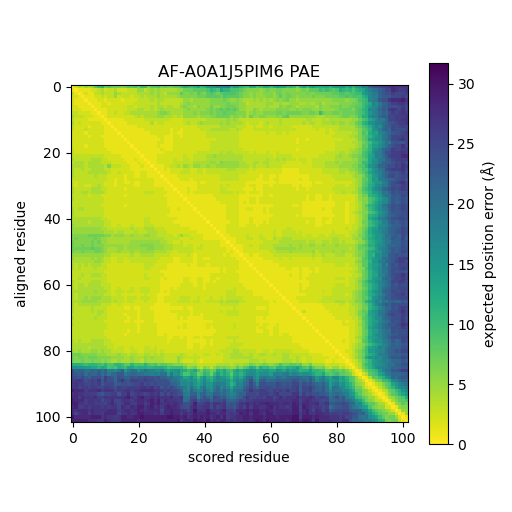 GLY A 1 82 ? 8.986 -11.962 -11.022 1.00 94.31 82 GLY A C 1
ATOM 628 O O . GLY A 1 82 ? 9.821 -11.527 -11.812 1.00 94.31 82 GLY A O 1
ATOM 629 N N . ASP A 1 83 ? 7.672 -11.862 -11.241 1.00 94.38 83 ASP A N 1
ATOM 630 C CA . ASP A 1 83 ? 7.068 -11.279 -12.448 1.00 94.38 83 ASP A CA 1
ATOM 631 C C . ASP A 1 83 ? 7.330 -9.768 -12.550 1.00 94.38 83 ASP A C 1
ATOM 633 O O . ASP A 1 83 ? 7.413 -9.205 -13.642 1.00 94.38 83 ASP A O 1
ATOM 637 N N . ILE A 1 84 ? 7.468 -9.098 -11.399 1.00 92.44 84 ILE A N 1
ATOM 638 C CA . ILE A 1 84 ? 7.803 -7.675 -11.308 1.00 92.44 84 ILE A CA 1
ATOM 639 C C . ILE A 1 84 ? 9.101 -7.500 -10.521 1.00 92.44 84 ILE A C 1
ATOM 641 O O . ILE A 1 84 ? 9.158 -7.710 -9.306 1.00 92.44 84 ILE A O 1
ATOM 645 N N . VAL A 1 85 ? 10.140 -7.018 -11.200 1.00 86.19 85 VAL A N 1
ATOM 646 C CA . VAL A 1 85 ? 11.420 -6.677 -10.572 1.00 86.19 85 VAL A CA 1
ATOM 647 C C . VAL A 1 85 ? 11.353 -5.259 -10.005 1.00 86.19 85 VAL A C 1
ATOM 649 O O . VAL A 1 85 ? 11.228 -4.281 -10.736 1.00 86.19 85 VAL A O 1
ATOM 652 N N . THR A 1 86 ? 11.462 -5.133 -8.680 1.00 80.06 86 THR A N 1
ATOM 653 C CA . THR A 1 86 ? 11.347 -3.844 -7.966 1.00 80.06 86 THR A CA 1
ATOM 654 C C . THR A 1 86 ? 12.693 -3.216 -7.589 1.00 80.06 86 THR A C 1
ATOM 656 O O . THR A 1 86 ? 12.735 -2.088 -7.091 1.00 80.06 86 THR A O 1
ATOM 659 N N . SER A 1 87 ? 13.808 -3.923 -7.795 1.00 72.44 87 SER A N 1
ATOM 660 C CA . SER A 1 87 ? 15.138 -3.450 -7.403 1.00 72.44 87 SER A CA 1
ATOM 661 C C . SER A 1 87 ? 15.759 -2.572 -8.495 1.00 72.44 87 SER A C 1
ATOM 663 O O . SER A 1 87 ? 15.830 -3.008 -9.645 1.00 72.44 87 SER A O 1
ATOM 665 N N . PRO A 1 88 ? 16.277 -1.369 -8.175 1.00 63.62 88 PRO A N 1
ATOM 666 C CA . PRO A 1 88 ? 17.193 -0.697 -9.082 1.00 63.62 88 PRO A CA 1
ATOM 667 C C . PRO A 1 88 ? 18.445 -1.574 -9.162 1.00 63.62 88 PRO A C 1
ATOM 669 O O . PRO A 1 88 ? 19.063 -1.841 -8.130 1.00 63.62 88 PRO A O 1
ATOM 672 N N . ALA A 1 89 ? 18.791 -2.063 -10.355 1.00 56.06 89 ALA A N 1
ATOM 673 C CA . ALA A 1 89 ? 19.967 -2.905 -10.563 1.00 56.06 89 ALA A CA 1
ATOM 674 C C . ALA A 1 89 ? 21.164 -2.376 -9.749 1.00 56.06 89 ALA A C 1
ATOM 676 O O . ALA A 1 89 ? 21.551 -1.208 -9.872 1.00 56.06 89 ALA A O 1
ATOM 677 N N . ARG A 1 90 ? 21.723 -3.214 -8.865 1.00 56.22 90 ARG A N 1
ATOM 678 C CA . ARG A 1 90 ? 22.953 -2.876 -8.144 1.00 56.22 90 ARG A CA 1
ATOM 679 C C . ARG A 1 90 ? 24.028 -2.677 -9.211 1.00 56.22 90 ARG A C 1
ATOM 681 O O . ARG A 1 90 ? 24.311 -3.603 -9.964 1.00 56.22 90 ARG A O 1
ATOM 688 N N . ARG A 1 91 ? 24.599 -1.472 -9.303 1.00 54.12 91 ARG A N 1
ATOM 689 C CA . ARG A 1 91 ? 25.741 -1.217 -10.192 1.00 54.12 91 ARG A CA 1
ATOM 690 C C . ARG A 1 91 ? 26.849 -2.203 -9.783 1.00 54.12 91 ARG A C 1
ATOM 692 O O . ARG A 1 91 ? 27.137 -2.250 -8.583 1.00 54.12 91 ARG A O 1
ATOM 699 N N . PRO A 1 92 ? 27.420 -3.012 -10.693 1.00 53.22 92 PRO A N 1
ATOM 700 C CA . PRO A 1 92 ? 28.533 -3.874 -10.325 1.00 53.22 92 PRO A CA 1
ATOM 701 C C . PRO A 1 92 ? 29.661 -2.995 -9.779 1.00 53.22 92 PRO A C 1
ATOM 703 O O . PRO A 1 92 ? 30.013 -1.981 -10.386 1.00 53.22 92 PRO A O 1
ATOM 706 N N . THR A 1 93 ? 30.168 -3.339 -8.596 1.00 59.03 93 THR A N 1
ATOM 707 C CA . THR A 1 93 ? 31.357 -2.700 -8.030 1.00 59.03 93 THR A CA 1
ATOM 708 C C . THR A 1 93 ? 32.500 -2.924 -9.023 1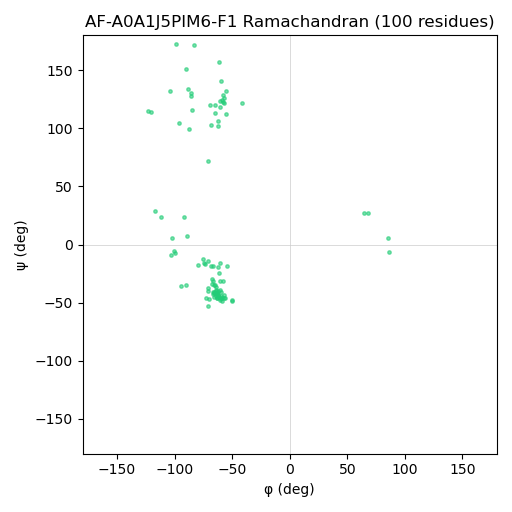.00 59.03 93 THR A C 1
ATOM 710 O O . THR A 1 93 ? 32.733 -4.085 -9.371 1.00 59.03 93 THR A O 1
ATOM 713 N N . PRO A 1 94 ? 33.191 -1.882 -9.522 1.00 65.94 94 PRO A N 1
ATOM 714 C CA . PRO A 1 94 ? 34.377 -2.105 -10.335 1.00 65.94 94 PRO A CA 1
ATOM 715 C C . PRO A 1 94 ? 35.371 -2.923 -9.502 1.00 65.94 94 PRO A C 1
ATOM 717 O O . PRO A 1 94 ? 35.688 -2.558 -8.369 1.00 65.94 94 PRO A O 1
ATOM 720 N N . GLY A 1 95 ? 35.768 -4.086 -10.027 1.00 68.69 95 GLY A N 1
ATOM 721 C CA . GLY A 1 95 ? 36.776 -4.937 -9.398 1.00 68.69 95 GLY A CA 1
ATOM 722 C C . GLY A 1 95 ? 38.113 -4.197 -9.299 1.00 68.69 95 GLY A C 1
ATOM 723 O O . GLY A 1 95 ? 38.331 -3.252 -10.059 1.00 68.69 95 GLY A O 1
ATOM 724 N N . PRO A 1 96 ? 39.003 -4.588 -8.370 1.00 66.94 96 PRO A N 1
ATOM 725 C CA . PRO A 1 96 ? 40.288 -3.920 -8.213 1.00 66.94 96 PRO A CA 1
ATOM 726 C C . PRO A 1 96 ? 41.055 -3.967 -9.538 1.00 66.94 96 PRO A C 1
ATOM 728 O O . PRO A 1 96 ? 41.308 -5.048 -10.077 1.00 66.94 96 PRO A O 1
ATOM 731 N N . THR A 1 97 ? 41.397 -2.789 -10.061 1.00 62.75 97 THR A N 1
ATOM 732 C CA . THR A 1 97 ? 42.317 -2.628 -11.186 1.00 62.75 97 THR A CA 1
ATOM 733 C C . THR A 1 97 ? 43.613 -3.334 -10.809 1.00 62.75 97 THR A C 1
ATOM 735 O O . THR A 1 97 ? 44.285 -2.926 -9.865 1.00 62.75 97 THR A O 1
ATOM 738 N N . ARG A 1 98 ? 43.949 -4.432 -11.493 1.00 58.12 98 ARG A N 1
ATOM 739 C CA . ARG A 1 98 ? 45.300 -4.983 -11.407 1.00 58.12 98 ARG A CA 1
ATOM 740 C C . ARG A 1 98 ? 46.208 -3.971 -12.096 1.00 58.12 98 ARG A C 1
ATOM 742 O O . ARG A 1 98 ? 46.178 -3.868 -13.317 1.00 58.12 98 ARG A O 1
ATOM 749 N N . GLU A 1 99 ? 46.930 -3.181 -11.310 1.00 55.88 99 GLU A N 1
ATOM 750 C CA . GLU A 1 99 ? 48.059 -2.397 -11.800 1.00 55.88 99 GLU A CA 1
ATOM 751 C C . GLU A 1 99 ? 49.109 -3.383 -12.318 1.00 55.88 99 GLU A C 1
ATOM 753 O O . GLU A 1 99 ? 49.809 -4.045 -11.551 1.00 55.88 99 GLU A O 1
ATOM 758 N N . GLU A 1 100 ? 49.162 -3.532 -13.640 1.00 56.19 100 GLU A N 1
ATOM 759 C CA . GLU A 1 100 ? 50.305 -4.120 -14.324 1.00 56.19 100 GLU A CA 1
ATOM 760 C C . GLU A 1 100 ? 51.509 -3.214 -14.047 1.00 56.19 100 GLU A C 1
ATOM 762 O O . GLU A 1 100 ? 51.591 -2.087 -14.532 1.00 56.19 100 GLU A O 1
ATOM 767 N N . THR A 1 101 ? 52.403 -3.684 -13.179 1.00 48.94 101 THR A N 1
ATOM 768 C CA . THR A 1 101 ? 53.715 -3.069 -12.956 1.00 48.94 101 THR A CA 1
ATOM 769 C C . THR A 1 101 ? 54.694 -3.688 -13.965 1.00 48.94 101 THR A C 1
ATOM 771 O O . THR A 1 101 ? 54.638 -4.909 -14.138 1.00 48.94 101 THR A O 1
ATOM 774 N N . PRO A 1 102 ? 55.515 -2.873 -14.655 1.00 67.81 102 PRO A N 1
ATOM 775 C CA . PRO A 1 102 ? 56.340 -3.288 -15.795 1.00 67.81 102 PRO A CA 1
ATOM 776 C C . PRO A 1 102 ? 57.493 -4.235 -15.445 1.00 67.81 102 PRO A C 1
ATOM 778 O O . PRO A 1 102 ? 57.925 -4.257 -14.269 1.00 67.81 102 PRO A O 1
#

Sequence (102 aa):
MRSSLLALPGIGPWTADYIALRALGDPDVFPAGDLVLRRALGALDGRDPRTVDQVWAARRATAWQPWRGYGAQHLWSAVAAGDIVTSPARRPTPGPTREETP

InterPro domains:
  IPR011257 DNA glycosylase [SSF48150] (2-77)
  IPR023170 Helix-hairpin-helix, base-excision DNA repair, C-terminal [G3DSA:1.10.1670.10] (27-83)
  IPR051912 Alkylbase DNA Glycosylase/Transcriptional Activator [PTHR43003] (3-80)

pLDDT: mean 89.24, std 13.17, range [48.94, 98.0]

Foldseek 3Di:
DLVVQVVDPPRDQLNSLVCCCPVVVQQQGDSLQDLQQQLLVCQVVVHDSVPRHSVVSVVVLVVVPPRSSVVNVVSVVCVVVVVGDRDDPDDPDPDDPPPPDD

Organism: NCBI:txid410659

Secondary structure (DSSP, 8-state):
-HHHHHTSTT--HHHHHHHHHHTS--TT---TT-HHHHHHHHHHTT--TTT--HHHHHHHHGGGTT-HHHHHHHHHHHHHHTSS--S--PPPPPPP------

Solvent-accessible surface area (backbone atoms only — not comparable to full-atom values): 5980 Å² total; per-residue (Å²): 108,59,71,62,44,54,70,39,90,92,40,48,74,48,56,29,34,48,44,38,31,74,76,67,59,38,43,60,36,59,48,30,72,35,66,65,54,24,24,39,55,22,50,77,71,73,44,62,71,89,74,50,45,41,68,58,36,46,59,62,42,55,82,40,63,74,40,19,21,54,54,50,52,50,46,54,48,34,42,75,72,59,80,41,78,60,70,79,79,77,76,78,75,82,69,83,79,78,79,84,74,133

Radius of gyration: 18.63 Å; Cα contacts (8 Å, |Δi|>4): 108; chains: 1; bounding box: 70×25×37 Å